Protein AF-A0A424XXQ0-F1 (afdb_monomer_lite)

Radius of gyration: 33.99 Å; chains: 1; bounding box: 93×30×75 Å

Foldseek 3Di:
DDDDDDPDPPDPPDDDPVNVVVVVVVVVVVVVVVCVVVVVCVVVVVVVVLVVVQVVVLVVLVVVVVVQLVVCVVVPDDDDPVSSCVSDPQKDKDWDQDDVPDDNPKIKIWIWGGGDPDIDIDIDID

Sequence (126 aa):
MICNTTGEIKIINGFTLVEILVTIIVAALVGVVIFTYLSEVVVRSTEPVIMARNLTEAVLVMEKVTMEYSQYLNQGGSFGCTRFENISNMISCISVTSQENLGDEFEILKITVSSGKQSIAALFSE

Secondary structure (DSSP, 8-state):
----SS-------PPPHHHHHHHHHHHHHHHHHHHHHHHHHHHHTHHHHHHHHHHHHHHHHHHHHHHHHHHHHHH----SHHHHHTT-TTEEEEEE--BTTB-TT--EEEEEEEETTEEEEEEEE-

pLDDT: mean 80.96, std 13.4, range [42.56, 97.12]

Structure (mmCIF, N/CA/C/O backbone):
data_AF-A0A424XXQ0-F1
#
_entry.id   AF-A0A424XXQ0-F1
#
loop_
_atom_site.group_PDB
_atom_site.id
_atom_site.type_symbol
_atom_site.label_atom_id
_atom_site.label_alt_id
_atom_site.label_comp_id
_atom_site.label_asym_id
_atom_site.label_entity_id
_ato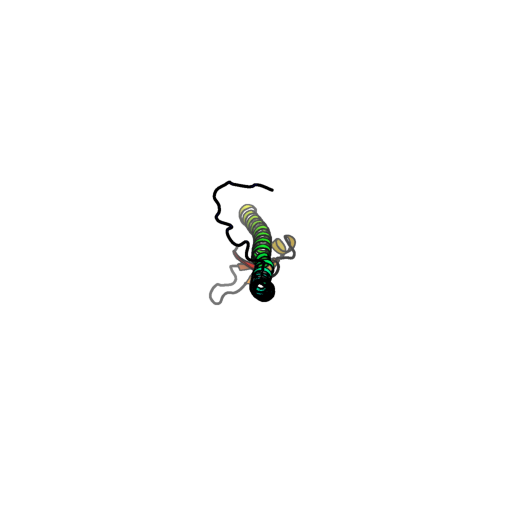m_site.label_seq_id
_atom_site.pdbx_PDB_ins_code
_atom_site.Cartn_x
_atom_site.Cartn_y
_atom_site.Cartn_z
_atom_site.occupancy
_atom_site.B_iso_or_equiv
_atom_site.auth_seq_id
_atom_site.auth_comp_id
_atom_site.auth_asym_id
_atom_site.auth_atom_id
_atom_site.pdbx_PDB_model_num
ATOM 1 N N . MET A 1 1 ? -58.072 9.576 32.510 1.00 42.56 1 MET A N 1
ATOM 2 C CA . MET A 1 1 ? -59.345 9.234 33.175 1.00 42.56 1 MET A CA 1
ATOM 3 C C . MET A 1 1 ? -60.248 8.596 32.133 1.00 42.56 1 MET A C 1
ATOM 5 O O . MET A 1 1 ? -60.746 9.302 31.271 1.00 42.56 1 MET A O 1
ATOM 9 N N . ILE A 1 2 ? -60.358 7.268 32.141 1.00 44.75 2 ILE A N 1
ATOM 10 C CA . ILE A 1 2 ? -61.327 6.512 31.337 1.00 44.75 2 ILE A CA 1
ATOM 11 C C . ILE A 1 2 ? -61.917 5.482 32.304 1.00 44.75 2 ILE A C 1
ATOM 13 O O . ILE A 1 2 ? -61.194 4.600 32.760 1.00 44.75 2 ILE A O 1
ATOM 17 N N . CYS A 1 3 ? -63.186 5.646 32.680 1.00 46.69 3 CYS A N 1
ATOM 18 C CA . CYS A 1 3 ? -63.932 4.654 33.453 1.00 46.69 3 CYS A CA 1
ATOM 19 C C . CYS A 1 3 ? -64.705 3.766 32.477 1.00 46.69 3 CYS A C 1
ATOM 21 O O . CYS A 1 3 ? -65.491 4.280 31.684 1.00 46.69 3 CYS A O 1
ATOM 23 N N . ASN A 1 4 ? -64.499 2.452 32.561 1.00 62.12 4 ASN A N 1
ATOM 24 C CA . ASN A 1 4 ? -65.365 1.448 31.947 1.00 62.12 4 ASN A CA 1
ATOM 25 C C . ASN A 1 4 ? -66.138 0.719 33.061 1.00 62.12 4 ASN A C 1
ATOM 27 O O . ASN A 1 4 ? -65.591 0.456 34.130 1.00 62.12 4 ASN A O 1
ATOM 31 N N . THR A 1 5 ? -67.417 0.446 32.824 1.00 64.31 5 THR A N 1
ATOM 32 C CA . THR A 1 5 ? -68.467 0.124 33.810 1.00 64.31 5 THR A CA 1
ATOM 33 C C . THR A 1 5 ? -68.628 -1.369 34.129 1.00 64.31 5 THR A C 1
ATOM 35 O O . THR A 1 5 ? -69.684 -1.798 34.585 1.00 64.31 5 THR A O 1
ATOM 38 N N . THR A 1 6 ? -67.582 -2.177 33.968 1.00 59.66 6 THR A N 1
ATOM 39 C CA . THR A 1 6 ? -67.561 -3.584 34.408 1.00 59.66 6 THR A CA 1
ATOM 40 C C . THR A 1 6 ? -66.469 -3.759 35.454 1.00 59.66 6 THR A C 1
ATOM 42 O O . THR A 1 6 ? -65.288 -3.620 35.144 1.00 59.66 6 THR A O 1
ATOM 45 N N . GLY A 1 7 ? -66.888 -3.994 36.699 1.00 58.91 7 GLY A N 1
ATOM 46 C CA . GLY A 1 7 ? -66.078 -3.963 37.917 1.00 58.91 7 GLY A CA 1
ATOM 47 C C . GLY A 1 7 ? -65.027 -5.063 38.057 1.00 58.91 7 GLY A C 1
ATOM 48 O O . GLY A 1 7 ? -65.082 -5.834 39.007 1.00 58.91 7 GLY A O 1
ATOM 49 N N . GLU A 1 8 ? -64.021 -5.063 37.187 1.00 50.34 8 GLU A N 1
ATOM 50 C CA . GLU A 1 8 ? -62.701 -5.604 37.502 1.00 50.34 8 GLU A CA 1
ATOM 51 C C . GLU A 1 8 ? -61.684 -4.462 37.539 1.00 50.34 8 GLU A C 1
ATOM 53 O O . GLU A 1 8 ? -61.274 -3.911 36.516 1.00 50.34 8 GLU A O 1
ATOM 58 N N . ILE A 1 9 ? -61.260 -4.099 38.750 1.00 54.84 9 ILE A N 1
ATOM 59 C CA . ILE A 1 9 ? -60.079 -3.263 38.950 1.00 54.84 9 ILE A CA 1
ATOM 60 C C . ILE A 1 9 ? -58.879 -4.171 38.694 1.00 54.84 9 ILE A C 1
ATOM 62 O O . ILE A 1 9 ? -58.414 -4.885 39.581 1.00 54.84 9 ILE A O 1
ATOM 66 N N . LYS A 1 10 ? -58.386 -4.171 37.455 1.00 57.81 10 LYS A N 1
ATOM 67 C CA . LYS A 1 10 ? -57.103 -4.789 37.127 1.00 57.81 10 LYS A CA 1
ATOM 68 C C . LYS A 1 10 ? -56.033 -4.052 37.933 1.00 57.81 10 LYS A C 1
ATOM 70 O O . LYS A 1 10 ? -55.857 -2.848 37.742 1.00 57.81 10 LYS A O 1
ATOM 75 N N . ILE A 1 11 ? -55.382 -4.743 38.869 1.00 55.00 11 ILE A N 1
ATOM 76 C CA . ILE A 1 11 ? -54.388 -4.128 39.753 1.00 55.00 11 ILE A CA 1
ATOM 77 C C . ILE A 1 11 ? -53.295 -3.510 38.881 1.00 55.00 11 ILE A C 1
ATOM 79 O O . ILE A 1 11 ? -52.569 -4.206 38.169 1.00 55.00 11 ILE A O 1
ATOM 83 N N . ILE A 1 12 ? -53.205 -2.182 38.917 1.00 61.28 12 ILE A N 1
ATOM 84 C CA . ILE A 1 12 ? -52.065 -1.443 38.390 1.00 61.28 12 ILE A CA 1
ATOM 85 C C . ILE A 1 12 ? -50.961 -1.670 39.422 1.00 61.28 12 ILE A C 1
ATOM 87 O O . ILE A 1 12 ? -50.821 -0.901 40.371 1.00 61.28 12 ILE A O 1
ATOM 91 N N . ASN A 1 13 ? -50.266 -2.804 39.318 1.00 65.19 13 ASN A N 1
ATOM 92 C CA . ASN A 1 13 ? -49.126 -3.103 40.175 1.00 65.19 13 ASN A CA 1
ATOM 93 C C . ASN A 1 13 ? -48.109 -1.968 39.997 1.00 65.19 13 ASN A C 1
ATOM 95 O O . ASN A 1 13 ? -47.601 -1.750 38.898 1.00 65.19 13 ASN A O 1
ATOM 99 N N . GLY A 1 14 ? -47.869 -1.202 41.062 1.00 65.81 14 GLY A N 1
ATOM 100 C CA . GLY A 1 14 ? -46.803 -0.208 41.086 1.00 65.81 14 GLY A CA 1
ATOM 101 C C . GLY A 1 14 ? -45.454 -0.904 40.924 1.00 65.81 14 GLY A C 1
ATOM 102 O O . GLY A 1 14 ? -45.240 -1.965 41.511 1.00 65.81 14 GLY A O 1
ATOM 103 N N . PHE A 1 15 ? -44.565 -0.309 40.126 1.00 70.62 15 PHE A N 1
ATOM 104 C CA . PHE A 1 15 ? -43.196 -0.794 39.953 1.00 70.62 15 PHE A CA 1
ATOM 105 C C . PHE A 1 15 ? -42.541 -0.986 41.319 1.00 70.62 15 PHE A C 1
ATOM 107 O O . PHE A 1 15 ? -42.471 -0.057 42.130 1.00 70.62 15 P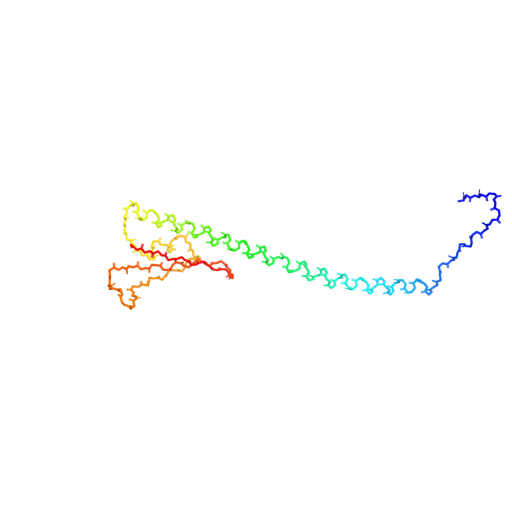HE A O 1
ATOM 114 N N . THR A 1 16 ? -42.061 -2.196 41.582 1.00 86.06 16 THR A N 1
ATOM 115 C CA . THR A 1 16 ? -41.335 -2.462 42.824 1.00 86.06 16 THR A CA 1
ATOM 116 C C . THR A 1 16 ? -39.937 -1.847 42.728 1.00 86.06 16 THR A C 1
ATOM 118 O O . THR A 1 16 ? -39.335 -1.810 41.653 1.00 86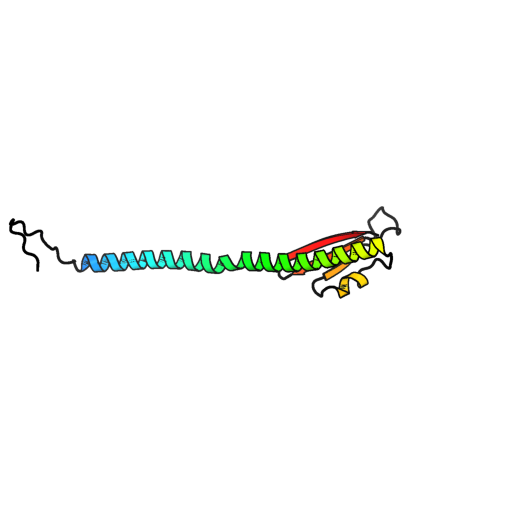.06 16 THR A O 1
ATOM 121 N N . LEU A 1 17 ? -39.377 -1.381 43.849 1.00 88.62 17 LEU A N 1
ATOM 122 C CA . LEU A 1 17 ? -38.011 -0.831 43.874 1.00 88.62 17 LEU A CA 1
ATOM 123 C C . LEU A 1 17 ? -36.985 -1.861 43.369 1.00 88.62 17 LEU A C 1
ATOM 125 O O . LEU A 1 17 ? -36.044 -1.518 42.656 1.00 88.62 17 LEU A O 1
ATOM 129 N N . VAL A 1 18 ? -37.217 -3.138 43.679 1.00 91.38 18 VAL A N 1
ATOM 130 C CA . VAL A 1 18 ? -36.384 -4.259 43.230 1.00 91.38 18 VAL A CA 1
ATOM 131 C C . VAL A 1 18 ? -36.417 -4.420 41.709 1.00 91.38 18 VAL A C 1
ATOM 133 O O . VAL A 1 18 ? -35.375 -4.637 41.102 1.00 91.38 18 VAL A O 1
ATOM 136 N N . GLU A 1 19 ? -37.575 -4.268 41.073 1.00 89.62 19 GLU A N 1
ATOM 137 C CA . GLU A 1 19 ? -37.717 -4.392 39.618 1.00 89.62 19 GLU A CA 1
ATOM 138 C C . GLU A 1 19 ? -36.941 -3.301 38.865 1.00 89.62 19 GLU A C 1
ATOM 140 O O . GLU A 1 19 ? -36.244 -3.581 37.887 1.00 89.62 19 GLU A O 1
ATOM 145 N N . ILE A 1 20 ? -36.978 -2.063 39.362 1.00 93.25 20 ILE A N 1
ATOM 146 C CA . ILE A 1 20 ? -36.206 -0.949 38.789 1.00 93.25 20 ILE A CA 1
ATOM 147 C C . ILE A 1 20 ? -34.702 -1.203 38.940 1.00 93.25 20 ILE A C 1
ATOM 149 O O . ILE A 1 20 ? -33.930 -1.005 38.006 1.00 93.25 20 ILE A O 1
ATOM 153 N N . LEU A 1 21 ? 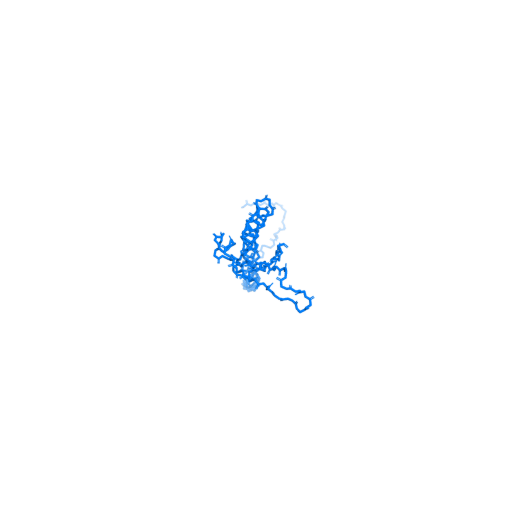-34.276 -1.691 40.104 1.00 94.12 21 LEU A N 1
ATOM 154 C CA . LEU A 1 21 ? -32.867 -1.971 40.360 1.00 94.12 21 LEU A CA 1
ATOM 155 C C . LEU A 1 21 ? -32.354 -3.091 39.442 1.00 94.12 21 LEU A C 1
ATOM 157 O O . LEU A 1 21 ? -31.305 -2.946 38.814 1.00 94.12 21 LEU A O 1
ATOM 161 N N . VAL A 1 22 ? -33.120 -4.175 39.297 1.00 94.94 22 VAL A N 1
ATOM 162 C CA . VAL A 1 22 ? -32.765 -5.295 38.413 1.00 94.94 22 VAL A CA 1
ATOM 163 C C . VAL A 1 22 ? -32.739 -4.858 36.947 1.00 94.94 22 VAL A C 1
ATOM 165 O O . VAL A 1 22 ? -31.798 -5.202 36.235 1.00 94.94 22 VAL A O 1
ATOM 168 N N . THR A 1 23 ? -33.705 -4.062 36.483 1.00 95.31 23 THR A N 1
ATOM 169 C CA . THR A 1 23 ? -33.726 -3.593 35.084 1.00 95.31 23 THR A CA 1
ATOM 170 C C . THR A 1 23 ? -32.555 -2.670 34.753 1.00 95.31 23 THR A C 1
ATOM 172 O O . THR A 1 23 ? -31.972 -2.817 33.681 1.00 95.31 23 THR A O 1
ATOM 175 N N . ILE A 1 24 ? -32.139 -1.787 35.669 1.00 95.38 24 ILE A N 1
ATOM 176 C CA . ILE A 1 24 ? -30.947 -0.941 35.482 1.00 95.38 24 ILE A CA 1
ATOM 177 C C . ILE A 1 24 ? -29.675 -1.793 35.417 1.00 95.38 24 ILE A C 1
ATOM 179 O O . ILE A 1 24 ? -28.827 -1.550 34.560 1.00 95.38 24 ILE A O 1
ATOM 183 N N . ILE A 1 25 ? -29.547 -2.816 36.270 1.00 97.12 25 ILE A N 1
ATOM 184 C CA . ILE A 1 25 ? -28.400 -3.738 36.227 1.00 97.12 25 ILE A CA 1
ATOM 185 C C . ILE A 1 25 ? -28.360 -4.478 34.888 1.00 97.12 25 ILE A C 1
ATOM 187 O O . ILE A 1 25 ? -27.316 -4.522 34.239 1.00 97.12 25 ILE A O 1
ATOM 191 N N . VAL A 1 26 ? -29.491 -5.030 34.446 1.00 96.88 26 VAL A N 1
ATOM 192 C CA . VAL A 1 26 ? -29.571 -5.748 33.167 1.00 96.88 26 VAL A CA 1
ATOM 193 C C . VAL A 1 26 ? -29.264 -4.808 31.997 1.00 96.88 26 VAL A C 1
ATOM 195 O O . VAL A 1 26 ? -28.481 -5.167 31.120 1.00 96.88 26 VAL A O 1
ATOM 198 N N . ALA A 1 27 ? -29.801 -3.585 32.003 1.00 96.19 27 ALA A N 1
ATOM 199 C CA . ALA A 1 27 ? -29.518 -2.578 30.983 1.00 96.19 27 ALA A CA 1
ATOM 200 C C . ALA A 1 27 ? -28.034 -2.181 30.952 1.00 96.19 27 ALA A C 1
ATOM 202 O O . ALA A 1 27 ? -27.466 -2.038 29.871 1.00 96.19 27 ALA A O 1
ATOM 203 N N . ALA A 1 28 ? -27.384 -2.057 32.114 1.00 96.56 28 ALA A N 1
ATOM 204 C CA . ALA A 1 28 ? -25.956 -1.771 32.203 1.00 96.56 28 ALA A CA 1
ATOM 205 C C . ALA A 1 28 ? -25.110 -2.913 31.619 1.00 96.56 28 ALA A C 1
ATOM 207 O O . ALA A 1 28 ? -24.203 -2.658 30.828 1.00 96.56 28 ALA A O 1
ATOM 208 N N . LEU A 1 29 ? -25.433 -4.169 31.941 1.00 96.50 29 LEU A N 1
ATOM 209 C CA . LEU A 1 29 ? -24.730 -5.336 31.398 1.00 96.50 29 LEU A CA 1
ATOM 210 C C . LEU A 1 29 ? -24.875 -5.425 29.876 1.00 96.50 29 LEU A C 1
ATOM 212 O O . LEU A 1 29 ? -23.881 -5.573 29.167 1.00 96.50 29 LEU A O 1
ATOM 216 N N . VAL A 1 30 ? -26.098 -5.274 29.362 1.00 96.12 30 VAL A N 1
ATOM 217 C CA . VAL A 1 30 ? -26.363 -5.275 27.916 1.00 96.12 30 VAL A CA 1
ATOM 218 C C . VAL A 1 30 ? -25.658 -4.101 27.231 1.00 96.12 30 VAL A C 1
ATOM 220 O O . VAL A 1 30 ? -25.051 -4.281 26.177 1.00 96.12 30 VAL A O 1
ATOM 223 N N . GLY A 1 31 ? -25.669 -2.917 27.846 1.00 95.50 31 GLY A N 1
ATOM 224 C CA . GLY A 1 31 ? -24.982 -1.732 27.336 1.00 95.50 31 GLY A CA 1
ATOM 225 C C . GLY A 1 31 ? -23.471 -1.926 27.204 1.00 95.50 31 GLY A C 1
ATOM 226 O O . GLY A 1 31 ? -22.902 -1.573 26.172 1.00 95.50 31 GLY A O 1
ATOM 227 N N . VAL A 1 32 ? -22.826 -2.544 28.200 1.00 94.75 32 VAL A N 1
ATOM 228 C CA . VAL A 1 32 ? -21.388 -2.864 28.147 1.00 94.75 32 VAL A CA 1
ATOM 229 C C . VAL A 1 32 ? -21.087 -3.826 27.002 1.00 94.75 32 VAL A C 1
ATOM 231 O O . VAL A 1 32 ? -20.176 -3.567 26.220 1.00 94.75 32 VAL A O 1
ATOM 234 N N . VAL A 1 33 ? -21.880 -4.891 26.858 1.00 93.69 33 VAL A N 1
ATOM 235 C CA . VAL A 1 33 ? -21.706 -5.877 25.782 1.00 93.69 33 VAL A CA 1
ATOM 236 C C . VAL A 1 33 ? -21.821 -5.209 24.407 1.00 93.69 33 VAL A C 1
ATOM 238 O O . VAL A 1 33 ? -20.944 -5.373 23.556 1.00 93.69 33 VAL A O 1
ATOM 241 N N . ILE A 1 34 ? -22.856 -4.392 24.196 1.00 91.94 34 ILE A N 1
ATOM 242 C CA . ILE A 1 34 ? -23.053 -3.649 22.943 1.00 91.94 34 ILE A CA 1
ATOM 243 C C . ILE A 1 34 ? -21.872 -2.709 22.672 1.00 91.94 34 ILE A C 1
ATOM 245 O O . ILE A 1 34 ? -21.362 -2.672 21.552 1.00 91.94 34 ILE A O 1
ATOM 249 N N . PHE A 1 35 ? -21.401 -1.980 23.686 1.00 90.44 35 PHE A N 1
ATOM 250 C CA . PHE A 1 35 ? -20.276 -1.059 23.546 1.00 90.44 35 PHE A CA 1
ATOM 251 C C . PHE A 1 35 ? -18.980 -1.781 23.147 1.00 90.44 35 PHE A C 1
ATOM 253 O O . PHE A 1 35 ? -18.274 -1.330 22.241 1.00 90.44 35 PHE A O 1
ATOM 260 N N . THR A 1 36 ? -18.685 -2.931 23.761 1.00 87.12 36 THR A N 1
ATOM 261 C CA . THR A 1 36 ? -17.498 -3.726 23.414 1.00 87.12 36 THR A CA 1
ATOM 262 C C . THR A 1 36 ? -17.543 -4.240 21.977 1.00 87.12 36 THR A C 1
ATOM 264 O O . THR A 1 36 ? -16.546 -4.144 21.271 1.00 87.12 36 THR A O 1
ATOM 267 N N . TYR A 1 37 ? -18.701 -4.697 21.492 1.00 83.25 37 TYR A N 1
ATOM 268 C CA . TYR A 1 37 ? -18.808 -5.196 20.120 1.00 83.25 37 TYR A CA 1
ATOM 269 C C . TYR A 1 37 ? -18.798 -4.075 19.073 1.00 83.25 37 TYR A C 1
ATOM 271 O O . TYR A 1 37 ? -18.132 -4.196 18.046 1.00 83.25 37 TYR A O 1
ATOM 279 N N . LEU A 1 38 ? -19.505 -2.967 19.313 1.00 83.19 38 LEU A N 1
ATOM 280 C CA . LEU A 1 38 ? -19.570 -1.867 18.344 1.00 83.19 38 LEU A CA 1
ATOM 281 C C . LEU A 1 38 ? -18.242 -1.115 18.215 1.00 83.19 38 LEU A C 1
ATOM 283 O O . LEU A 1 38 ? -17.879 -0.711 17.110 1.00 83.19 38 LEU A O 1
ATOM 287 N N . SER A 1 39 ? -17.505 -0.945 19.317 1.00 74.56 39 SER A N 1
ATOM 288 C CA . SER A 1 39 ? -16.203 -0.268 19.290 1.00 74.56 39 SER A CA 1
ATOM 289 C C . SER A 1 39 ? -15.191 -0.996 18.402 1.00 74.56 39 SER A C 1
ATOM 291 O O . SER A 1 39 ? -14.487 -0.360 17.619 1.00 74.56 39 SER A O 1
ATOM 293 N N . GLU A 1 40 ? -15.164 -2.327 18.442 1.00 70.44 40 GLU A N 1
ATOM 294 C CA . GLU A 1 40 ? -14.228 -3.115 17.644 1.00 70.44 40 GLU A CA 1
ATOM 295 C C . GLU A 1 40 ? -14.598 -3.153 16.149 1.00 70.44 40 GLU A C 1
ATOM 297 O O . GLU A 1 40 ? -13.722 -3.049 15.285 1.00 70.44 40 GLU A O 1
ATOM 302 N N . VAL A 1 41 ? -15.894 -3.226 15.827 1.00 68.00 41 VAL A N 1
ATOM 303 C CA . VAL A 1 41 ? -16.387 -3.255 14.437 1.00 68.00 41 VAL A CA 1
ATOM 304 C C . VAL A 1 41 ? -16.123 -1.932 13.713 1.00 68.00 41 VAL A C 1
ATOM 306 O O . VAL A 1 41 ? -15.672 -1.938 12.566 1.00 68.00 41 VAL A O 1
ATOM 309 N N . VAL A 1 42 ? -16.352 -0.791 14.371 1.00 67.06 42 VAL A N 1
ATOM 310 C CA . VAL A 1 42 ? -16.137 0.528 13.751 1.00 67.06 42 VAL A CA 1
ATOM 311 C C . VAL A 1 42 ? -14.652 0.766 13.474 1.00 67.06 42 VAL A C 1
ATOM 313 O O . VAL A 1 42 ? -14.301 1.198 12.377 1.00 67.06 42 VAL A O 1
ATOM 316 N N . VAL A 1 43 ? -13.767 0.421 14.413 1.00 68.06 43 VAL A N 1
ATOM 317 C CA . VAL A 1 43 ? -12.320 0.640 14.252 1.00 68.06 43 VAL A CA 1
ATOM 318 C C . VAL A 1 43 ? -11.736 -0.248 13.145 1.00 68.06 43 VAL A C 1
ATOM 320 O O . VAL A 1 43 ? -11.014 0.252 12.279 1.00 68.06 43 VAL A O 1
ATOM 323 N N . ARG A 1 44 ? -12.106 -1.536 13.091 1.00 70.00 44 ARG A N 1
ATOM 324 C CA . ARG A 1 44 ? -11.592 -2.482 12.080 1.00 70.00 44 ARG A CA 1
ATOM 325 C C . ARG A 1 44 ? -12.156 -2.257 10.670 1.00 70.00 44 ARG A C 1
ATOM 327 O O . ARG A 1 44 ? -11.551 -2.699 9.699 1.00 70.00 44 ARG A O 1
ATOM 334 N N . SER A 1 45 ? -13.277 -1.545 10.526 1.00 68.81 45 SER A N 1
ATOM 335 C CA . SER A 1 45 ? -13.910 -1.289 9.217 1.00 68.81 45 SER A CA 1
ATOM 336 C C . SER A 1 45 ? -13.114 -0.354 8.293 1.00 68.81 45 SER A C 1
ATOM 338 O O . SER A 1 45 ? -13.301 -0.370 7.076 1.00 68.81 45 SER A O 1
ATOM 340 N N . THR A 1 46 ? -12.203 0.447 8.849 1.00 78.62 46 THR A N 1
ATOM 341 C CA . THR A 1 46 ? -11.418 1.430 8.082 1.00 78.62 46 THR A CA 1
ATOM 342 C C . THR A 1 46 ? -10.211 0.814 7.374 1.00 78.62 46 THR A C 1
ATOM 344 O O . THR A 1 46 ? -9.796 1.292 6.318 1.00 78.62 46 THR A O 1
ATOM 347 N N . GLU A 1 47 ? -9.680 -0.284 7.908 1.00 83.12 47 GLU A N 1
ATOM 348 C CA . GLU A 1 47 ? -8.505 -0.971 7.377 1.00 83.12 47 GLU A CA 1
ATOM 349 C C . GLU A 1 47 ? -8.695 -1.521 5.948 1.00 83.12 47 GLU A C 1
ATOM 351 O O . GLU A 1 47 ? -7.856 -1.208 5.098 1.00 83.12 47 GLU A O 1
ATOM 356 N N . PRO A 1 48 ? -9.787 -2.237 5.599 1.00 84.12 48 PRO A N 1
ATOM 357 C CA . PRO A 1 48 ? -9.994 -2.703 4.225 1.00 84.12 48 PRO A CA 1
ATOM 358 C C . PRO A 1 48 ? -10.183 -1.552 3.230 1.00 84.12 48 PRO A C 1
ATOM 360 O O . PRO A 1 48 ? -9.761 -1.657 2.081 1.00 84.12 48 PRO A O 1
ATOM 363 N N . VAL A 1 49 ? -10.763 -0.429 3.662 1.00 88.88 49 VAL A N 1
ATOM 364 C CA . VAL A 1 49 ? -10.931 0.755 2.808 1.00 88.88 49 VAL A CA 1
ATOM 365 C C . VAL A 1 49 ? -9.576 1.387 2.497 1.00 88.88 49 VAL A C 1
ATOM 367 O O . VAL A 1 49 ? -9.287 1.687 1.341 1.00 88.88 49 VAL A O 1
ATOM 370 N N . ILE A 1 50 ? -8.715 1.555 3.503 1.00 88.06 50 ILE A N 1
ATOM 371 C CA . ILE A 1 50 ? -7.354 2.079 3.311 1.00 88.06 50 ILE A CA 1
ATOM 372 C C . ILE A 1 50 ? -6.537 1.121 2.435 1.00 88.06 50 ILE A C 1
ATOM 374 O O . ILE A 1 50 ? -5.831 1.557 1.529 1.00 88.06 50 ILE A O 1
ATOM 378 N N . MET A 1 51 ? -6.681 -0.187 2.651 1.00 88.75 51 MET A N 1
ATOM 379 C CA . MET A 1 51 ? -6.035 -1.219 1.847 1.00 88.75 51 MET A CA 1
ATOM 380 C C . MET A 1 51 ? -6.433 -1.130 0.366 1.00 88.75 51 MET A C 1
ATOM 382 O O . MET A 1 51 ? -5.560 -1.107 -0.500 1.00 88.75 51 MET A O 1
ATOM 386 N N . ALA A 1 52 ? -7.734 -1.034 0.080 1.00 90.94 52 ALA A N 1
ATOM 387 C CA . ALA A 1 52 ? -8.261 -0.925 -1.278 1.00 90.94 52 ALA A CA 1
ATOM 388 C C . ALA A 1 52 ? -7.825 0.375 -1.970 1.00 90.94 52 ALA A C 1
ATOM 390 O O . ALA A 1 52 ? -7.490 0.364 -3.156 1.00 90.94 52 ALA A O 1
ATOM 391 N N . ARG A 1 53 ? -7.775 1.488 -1.226 1.00 91.69 53 ARG A N 1
ATOM 392 C CA . ARG A 1 53 ? -7.281 2.775 -1.735 1.00 91.69 53 ARG A CA 1
ATOM 393 C C . ARG A 1 53 ? -5.807 2.701 -2.117 1.00 91.69 53 ARG A C 1
ATOM 395 O O . ARG A 1 53 ? -5.470 3.012 -3.254 1.00 91.69 53 ARG A O 1
ATOM 402 N N . ASN A 1 54 ? -4.961 2.212 -1.213 1.00 90.75 54 ASN A N 1
ATOM 403 C CA . ASN A 1 54 ? -3.527 2.080 -1.464 1.00 90.75 54 ASN A CA 1
ATOM 404 C C . ASN A 1 54 ? -3.247 1.135 -2.645 1.00 90.75 54 ASN A C 1
ATOM 406 O O . ASN A 1 54 ? -2.396 1.424 -3.483 1.00 90.75 54 ASN A O 1
ATOM 410 N N . LEU A 1 55 ? -3.996 0.030 -2.753 1.00 90.50 55 LEU A N 1
ATOM 411 C CA . LEU A 1 55 ? -3.880 -0.885 -3.888 1.00 90.50 55 LEU A CA 1
ATOM 412 C C . LEU A 1 55 ? -4.255 -0.194 -5.204 1.00 90.50 55 LEU A C 1
ATOM 414 O O . LEU A 1 55 ? -3.509 -0.295 -6.170 1.00 90.50 55 LEU A O 1
ATOM 418 N N . THR A 1 56 ? -5.370 0.539 -5.233 1.00 92.69 56 THR A N 1
ATOM 419 C CA . THR A 1 56 ? -5.804 1.287 -6.425 1.00 92.69 56 THR A CA 1
ATOM 420 C C . THR A 1 56 ? -4.749 2.299 -6.866 1.00 92.69 56 THR A C 1
ATOM 422 O O . THR A 1 56 ? -4.435 2.386 -8.049 1.00 92.69 56 THR A O 1
ATOM 425 N N . GLU A 1 57 ? -4.154 3.035 -5.926 1.00 92.06 57 GLU A N 1
ATOM 426 C CA . GLU A 1 57 ? -3.076 3.981 -6.229 1.00 92.06 57 GLU A CA 1
ATOM 427 C C . GLU A 1 57 ? -1.849 3.284 -6.835 1.00 92.06 57 GLU A C 1
ATOM 429 O O . GLU A 1 57 ? -1.304 3.758 -7.834 1.00 92.06 57 GLU A O 1
ATOM 434 N N . ALA A 1 58 ? -1.446 2.133 -6.287 1.00 91.62 58 ALA A N 1
ATOM 435 C CA . ALA A 1 58 ? -0.349 1.342 -6.840 1.00 91.62 58 ALA A CA 1
ATOM 436 C C . ALA A 1 58 ? -0.676 0.790 -8.242 1.00 91.62 58 ALA A C 1
ATOM 438 O O . ALA A 1 58 ? 0.180 0.821 -9.127 1.00 91.62 58 ALA A O 1
ATOM 439 N N . VAL A 1 59 ? -1.913 0.336 -8.474 1.00 93.25 59 VAL A N 1
ATOM 440 C CA . VAL A 1 59 ? -2.375 -0.146 -9.788 1.00 93.25 59 VAL A CA 1
ATOM 441 C C . VAL A 1 59 ? -2.331 0.970 -10.827 1.00 93.25 59 VAL A C 1
ATOM 443 O O . VAL A 1 59 ? -1.771 0.765 -11.897 1.00 93.25 59 VAL A O 1
ATOM 446 N N . LEU A 1 60 ? -2.832 2.166 -10.511 1.00 93.88 60 LEU A N 1
ATOM 447 C CA . LEU A 1 60 ? -2.823 3.303 -11.441 1.00 93.88 60 LEU A CA 1
ATOM 448 C C . LEU A 1 60 ? -1.405 3.701 -11.869 1.00 93.88 60 LEU A C 1
ATOM 450 O O . LEU A 1 60 ? -1.175 4.096 -13.011 1.00 93.88 60 LEU A O 1
ATOM 454 N N . VAL A 1 61 ? -0.434 3.614 -10.958 1.00 92.44 61 VAL A N 1
ATOM 455 C CA . VAL A 1 61 ? 0.977 3.844 -11.299 1.00 92.44 61 VAL A CA 1
ATOM 456 C C . VAL A 1 61 ? 1.518 2.699 -12.159 1.00 92.44 61 VAL A C 1
ATOM 458 O O . VAL A 1 61 ? 2.227 2.963 -13.128 1.00 92.44 61 VAL A O 1
ATOM 461 N N . MET A 1 62 ? 1.151 1.449 -11.867 1.00 92.69 62 MET A N 1
ATOM 462 C CA . MET A 1 62 ? 1.548 0.299 -12.683 1.00 92.69 62 MET A CA 1
ATOM 463 C C . MET A 1 62 ? 0.970 0.366 -14.105 1.00 92.69 62 MET A C 1
ATOM 465 O O . MET A 1 62 ? 1.674 0.067 -15.061 1.00 92.69 62 MET A O 1
ATOM 469 N N . GLU A 1 63 ? -0.262 0.843 -14.283 1.00 93.38 63 GLU A N 1
ATOM 470 C CA . GLU A 1 63 ? -0.852 1.067 -15.610 1.00 93.38 63 GLU A CA 1
ATOM 471 C C . GLU A 1 63 ? -0.053 2.089 -16.426 1.00 93.38 63 GLU A C 1
ATOM 473 O O . GLU A 1 63 ? 0.180 1.888 -17.619 1.00 93.38 63 GLU A O 1
ATOM 478 N N . LYS A 1 64 ? 0.429 3.163 -15.787 1.00 92.81 64 LYS A N 1
ATOM 479 C CA . LYS A 1 64 ? 1.317 4.141 -16.437 1.00 92.81 64 LYS A CA 1
ATOM 480 C C . LYS A 1 64 ? 2.650 3.514 -16.840 1.00 92.81 64 LYS A C 1
ATOM 482 O O . LYS A 1 64 ? 3.125 3.769 -17.941 1.00 92.81 64 LYS A O 1
ATOM 487 N N . VAL A 1 65 ? 3.227 2.667 -15.987 1.00 91.25 65 VAL A N 1
ATOM 488 C CA . VAL A 1 65 ? 4.442 1.899 -16.308 1.00 91.25 65 VAL A CA 1
ATOM 489 C C . VAL A 1 65 ? 4.205 0.988 -17.515 1.00 91.25 65 VAL A C 1
ATOM 491 O O . VAL A 1 65 ? 4.998 0.993 -18.452 1.00 91.25 65 VAL A O 1
ATOM 494 N N . THR A 1 66 ? 3.101 0.238 -17.538 1.00 91.88 66 THR A N 1
ATOM 495 C CA . THR A 1 66 ? 2.757 -0.637 -18.667 1.00 91.88 66 THR A CA 1
ATOM 496 C C . THR A 1 66 ? 2.517 0.157 -19.951 1.00 91.88 66 THR A C 1
ATOM 498 O O . THR A 1 66 ? 2.918 -0.281 -21.028 1.00 91.88 66 THR A O 1
ATOM 501 N N . MET A 1 67 ? 1.907 1.340 -19.858 1.00 91.75 67 MET A N 1
ATOM 502 C CA . MET A 1 67 ? 1.748 2.245 -20.997 1.00 91.75 67 MET A CA 1
ATOM 503 C C . MET A 1 67 ? 3.102 2.711 -21.540 1.00 91.75 67 MET A C 1
ATOM 505 O O . MET A 1 67 ? 3.310 2.681 -22.750 1.00 91.75 67 MET A O 1
ATOM 509 N N . GLU A 1 68 ? 4.030 3.096 -20.665 1.00 90.44 68 GLU A N 1
ATOM 510 C CA . GLU A 1 68 ? 5.388 3.482 -21.060 1.00 90.44 68 GLU A CA 1
ATOM 511 C C . GLU A 1 68 ? 6.162 2.330 -21.701 1.00 90.44 68 GLU A C 1
ATOM 513 O O . GLU A 1 68 ? 6.862 2.530 -22.695 1.00 90.44 68 GLU A O 1
ATOM 518 N N . TYR A 1 69 ? 5.991 1.110 -21.192 1.00 89.62 69 TYR A N 1
ATOM 519 C CA . TYR A 1 69 ? 6.560 -0.082 -21.813 1.00 89.62 69 TYR A CA 1
ATOM 520 C C . TYR A 1 69 ? 5.956 -0.345 -23.202 1.00 89.62 69 TYR A C 1
ATOM 522 O O . TYR A 1 69 ? 6.681 -0.587 -24.162 1.00 89.62 69 TYR A O 1
ATOM 530 N N . SER A 1 70 ? 4.636 -0.206 -23.354 1.00 91.06 70 SER A N 1
ATOM 531 C CA . SER A 1 70 ? 3.975 -0.307 -24.662 1.00 91.06 70 SER A CA 1
ATOM 532 C C . SER A 1 70 ? 4.475 0.758 -25.648 1.00 91.06 70 SER A C 1
ATOM 534 O O . SER A 1 70 ? 4.674 0.475 -26.829 1.00 91.06 70 SER A O 1
ATOM 536 N N . GLN A 1 71 ? 4.745 1.982 -25.185 1.00 89.56 71 GLN A N 1
ATOM 537 C CA . GLN A 1 71 ? 5.367 3.006 -26.028 1.00 89.56 71 GLN A CA 1
ATOM 538 C C . GLN A 1 71 ? 6.786 2.623 -26.454 1.00 89.56 71 GLN A C 1
ATOM 540 O O . GLN A 1 71 ? 7.123 2.812 -27.623 1.00 89.56 71 GLN A O 1
ATOM 545 N N . TYR A 1 72 ? 7.590 2.060 -25.546 1.00 88.44 72 TYR A N 1
ATOM 546 C CA . TYR A 1 72 ? 8.919 1.535 -25.868 1.00 88.44 72 TYR A CA 1
ATOM 547 C C . TYR A 1 72 ? 8.855 0.474 -26.978 1.00 88.44 72 TYR A C 1
ATOM 549 O O . TYR A 1 72 ? 9.572 0.608 -27.967 1.00 88.44 72 TYR A O 1
ATOM 557 N N . LEU A 1 73 ? 7.937 -0.495 -26.887 1.00 88.56 73 LEU A N 1
ATOM 558 C CA . LEU A 1 73 ? 7.780 -1.538 -27.912 1.00 88.56 73 LEU A CA 1
ATOM 559 C C . LEU A 1 73 ? 7.431 -0.977 -29.301 1.00 88.56 73 LEU A C 1
ATOM 561 O O . LEU A 1 73 ? 7.830 -1.539 -30.316 1.00 88.56 73 LEU A O 1
ATOM 565 N N . ASN A 1 74 ? 6.678 0.126 -29.358 1.00 88.50 74 ASN A N 1
ATOM 566 C CA . ASN A 1 74 ? 6.221 0.710 -30.620 1.00 88.50 74 ASN A CA 1
ATOM 567 C C . ASN A 1 74 ? 7.214 1.707 -31.238 1.00 88.50 74 ASN A C 1
ATOM 569 O O . ASN A 1 74 ? 7.292 1.810 -32.460 1.00 88.50 74 ASN A O 1
ATOM 573 N N . GLN A 1 75 ? 7.922 2.486 -30.419 1.00 86.31 75 GLN A N 1
ATOM 574 C CA . GLN A 1 75 ? 8.799 3.569 -30.888 1.00 86.31 75 GLN A CA 1
ATOM 575 C C . GLN A 1 75 ? 10.282 3.176 -30.888 1.00 86.31 75 GLN A C 1
ATOM 577 O O . GLN A 1 75 ? 11.092 3.860 -31.515 1.00 86.31 75 GLN A O 1
ATOM 582 N N . GLY A 1 76 ? 10.636 2.081 -30.208 1.00 76.31 76 GLY A N 1
ATOM 583 C CA . GLY A 1 76 ? 12.019 1.753 -29.881 1.00 76.31 76 GLY A CA 1
ATOM 584 C C . GLY A 1 76 ? 12.629 2.765 -28.902 1.00 76.31 76 GLY A C 1
ATOM 585 O O . GLY A 1 76 ? 12.085 3.841 -28.642 1.00 76.31 76 GLY A O 1
ATOM 586 N N . GLY A 1 77 ? 13.770 2.426 -28.309 1.00 76.31 77 GLY A N 1
ATOM 587 C CA . GLY A 1 77 ? 14.484 3.325 -27.401 1.00 76.31 77 GLY A CA 1
ATOM 588 C C . GLY A 1 77 ? 15.399 2.585 -26.437 1.00 76.31 77 GLY A C 1
ATOM 589 O O . GLY A 1 77 ? 15.640 1.397 -26.597 1.00 76.31 77 GLY A O 1
ATOM 590 N N . SER A 1 78 ? 15.902 3.293 -25.424 1.00 75.00 78 SER A N 1
ATOM 591 C CA . SER A 1 78 ? 16.647 2.661 -24.331 1.00 75.00 78 SER A CA 1
ATOM 592 C C . SER A 1 78 ? 15.674 1.936 -23.406 1.00 75.00 78 SER A C 1
ATOM 594 O O . SER A 1 78 ? 14.794 2.574 -22.816 1.00 75.00 78 SER A O 1
ATOM 596 N N . PHE A 1 79 ? 15.853 0.626 -23.265 1.00 77.12 79 PHE A N 1
ATOM 597 C CA . PHE A 1 79 ? 15.274 -0.148 -22.176 1.00 77.12 79 PHE A CA 1
ATOM 598 C C . PHE A 1 79 ? 16.118 0.094 -20.913 1.00 77.12 79 PHE A C 1
ATOM 600 O O . PHE A 1 79 ? 17.338 0.208 -20.999 1.00 77.12 79 PHE A O 1
ATOM 607 N N . GLY A 1 80 ? 15.482 0.346 -19.767 1.00 80.12 80 GLY A N 1
ATOM 608 C CA . GLY A 1 80 ? 16.200 0.622 -18.518 1.00 80.12 80 GLY A CA 1
ATOM 609 C C . GLY A 1 80 ? 15.361 1.306 -17.436 1.00 80.12 80 GLY A C 1
ATOM 610 O O . GLY A 1 80 ? 14.343 1.948 -17.710 1.00 80.12 80 GLY A O 1
ATOM 611 N N . CYS A 1 81 ? 15.808 1.201 -16.182 1.00 81.88 81 CYS A N 1
ATOM 612 C CA . CYS A 1 81 ? 15.098 1.744 -15.017 1.00 81.88 81 CYS A CA 1
ATOM 613 C C . CYS A 1 81 ? 14.896 3.266 -15.050 1.00 81.88 81 CYS A C 1
ATOM 615 O O . CYS A 1 81 ? 13.853 3.757 -14.619 1.00 81.88 81 CYS A O 1
ATOM 617 N N . THR A 1 82 ? 15.832 4.008 -15.642 1.00 82.75 82 THR A N 1
ATOM 618 C CA . THR A 1 82 ? 15.779 5.476 -15.755 1.00 82.75 82 THR A CA 1
ATOM 619 C C . THR A 1 82 ? 14.535 5.978 -16.492 1.00 82.75 82 THR A C 1
ATOM 621 O O . THR A 1 82 ? 14.050 7.081 -16.224 1.00 82.75 82 THR A O 1
ATOM 624 N N . ARG A 1 83 ? 13.972 5.165 -17.395 1.00 81.31 83 ARG A N 1
ATOM 625 C CA . ARG A 1 83 ? 12.726 5.482 -18.100 1.00 81.31 83 ARG A CA 1
ATOM 626 C C . ARG A 1 83 ? 11.521 5.478 -17.159 1.00 81.31 83 ARG A C 1
ATOM 628 O O . ARG A 1 83 ? 10.647 6.332 -17.275 1.00 81.31 83 ARG A O 1
ATOM 635 N N . PHE A 1 84 ? 11.482 4.535 -16.222 1.00 82.62 84 PHE A N 1
ATOM 636 C CA . PHE A 1 84 ? 10.325 4.300 -15.357 1.00 82.62 84 PHE A CA 1
ATOM 637 C C . PHE A 1 84 ? 10.395 5.065 -14.030 1.00 82.62 84 PHE A C 1
ATOM 639 O O . PHE A 1 84 ? 9.357 5.410 -13.469 1.00 82.62 84 PHE A O 1
ATOM 646 N N . GLU A 1 85 ? 11.596 5.391 -13.548 1.00 78.88 85 GLU A N 1
ATOM 647 C CA . GLU A 1 85 ? 11.811 6.133 -12.294 1.00 78.88 85 GLU A CA 1
ATOM 648 C C . GLU A 1 85 ? 11.176 7.533 -12.298 1.00 78.88 85 GLU A C 1
ATOM 650 O O . GLU A 1 85 ? 10.732 8.019 -11.261 1.00 78.88 8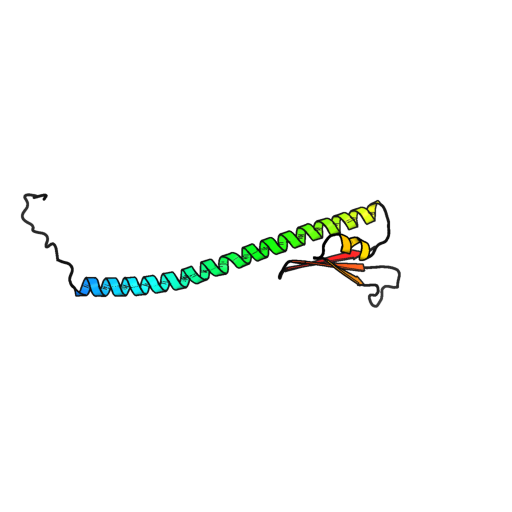5 GLU A O 1
ATOM 655 N N . ASN A 1 86 ? 11.044 8.158 -13.471 1.00 80.75 86 ASN A N 1
ATOM 656 C CA . ASN A 1 86 ? 10.443 9.488 -13.605 1.00 80.75 86 ASN A CA 1
ATOM 657 C C . ASN A 1 86 ? 8.902 9.496 -13.517 1.00 80.75 86 ASN A C 1
ATOM 659 O O . ASN A 1 86 ? 8.298 10.566 -13.461 1.00 80.75 86 ASN A O 1
ATOM 663 N N . ILE A 1 87 ? 8.246 8.329 -13.507 1.00 82.69 87 ILE A N 1
ATOM 664 C CA . ILE A 1 87 ? 6.776 8.226 -13.523 1.00 82.69 87 ILE A CA 1
ATOM 665 C C . ILE A 1 87 ? 6.182 8.501 -12.135 1.00 82.69 87 ILE A C 1
ATOM 667 O O . ILE A 1 87 ? 5.118 9.114 -12.019 1.00 82.69 87 ILE A O 1
ATOM 671 N N . SER A 1 88 ? 6.827 8.007 -11.075 1.00 84.44 88 SER A N 1
ATOM 672 C CA . SER A 1 88 ? 6.361 8.162 -9.696 1.00 84.44 88 SER A CA 1
ATOM 673 C C . SER A 1 88 ? 7.439 7.760 -8.693 1.00 84.44 88 SER A C 1
ATOM 675 O O . SER A 1 88 ? 8.116 6.753 -8.870 1.00 84.44 88 SER A O 1
ATOM 677 N N . ASN A 1 89 ? 7.482 8.456 -7.554 1.00 84.81 89 ASN A N 1
ATOM 678 C CA . ASN A 1 89 ? 8.334 8.109 -6.408 1.00 84.81 89 ASN A CA 1
ATOM 679 C C . ASN A 1 89 ? 7.948 6.777 -5.731 1.00 84.81 89 ASN A C 1
ATOM 681 O O . ASN A 1 89 ? 8.642 6.311 -4.834 1.00 84.81 89 ASN A O 1
ATOM 685 N N . MET A 1 90 ? 6.814 6.185 -6.115 1.00 83.19 90 MET A N 1
ATOM 686 C CA . MET A 1 90 ? 6.326 4.900 -5.598 1.00 83.19 90 MET A CA 1
ATOM 687 C C . MET A 1 90 ? 6.995 3.699 -6.276 1.00 83.19 90 MET A C 1
ATOM 689 O O . MET A 1 90 ? 6.729 2.559 -5.895 1.00 83.19 90 MET A O 1
ATOM 693 N N . ILE A 1 91 ? 7.808 3.945 -7.305 1.00 87.69 91 ILE A N 1
ATOM 694 C CA . ILE A 1 91 ? 8.442 2.923 -8.129 1.00 87.69 91 ILE A CA 1
ATOM 695 C C . ILE A 1 91 ? 9.839 2.608 -7.592 1.00 87.69 91 ILE A C 1
ATOM 697 O O . ILE A 1 91 ? 10.659 3.492 -7.371 1.00 87.69 91 ILE A O 1
ATOM 701 N N . SER A 1 92 ? 10.125 1.319 -7.449 1.00 87.31 92 SER A N 1
ATOM 702 C CA . SER A 1 92 ? 11.466 0.767 -7.311 1.00 87.31 92 SER A CA 1
ATOM 703 C C . SER A 1 92 ? 11.725 -0.140 -8.505 1.00 87.31 92 SER A C 1
ATOM 705 O O . SER A 1 92 ? 10.991 -1.106 -8.725 1.00 87.31 92 SER A O 1
ATOM 707 N N . CYS A 1 93 ? 12.746 0.185 -9.290 1.00 84.44 93 CYS A N 1
ATOM 708 C CA . CYS A 1 93 ? 13.158 -0.611 -10.434 1.00 84.44 93 CYS A CA 1
ATOM 709 C C . CYS A 1 93 ? 14.482 -1.312 -10.136 1.00 84.44 93 CYS A C 1
ATOM 711 O O . CYS A 1 93 ? 15.393 -0.728 -9.553 1.00 84.44 93 CYS A O 1
ATOM 713 N N . ILE A 1 94 ? 14.570 -2.582 -10.518 1.00 84.62 94 ILE A N 1
ATOM 714 C CA . ILE A 1 94 ? 15.789 -3.379 -10.429 1.00 84.62 94 ILE A CA 1
ATOM 715 C C . ILE A 1 94 ? 16.001 -4.021 -11.795 1.00 84.62 94 ILE A C 1
ATOM 717 O O . ILE A 1 94 ? 15.147 -4.786 -12.245 1.00 84.62 94 ILE A O 1
ATOM 721 N N . SER A 1 95 ? 17.138 -3.724 -12.425 1.00 75.50 95 SER A N 1
ATOM 722 C CA . SER A 1 95 ? 17.599 -4.461 -13.601 1.00 75.50 95 SER A CA 1
ATOM 723 C C . SER A 1 95 ? 18.236 -5.771 -13.147 1.00 75.50 95 SER A C 1
ATOM 725 O O . SER A 1 95 ? 19.110 -5.791 -12.277 1.00 75.50 95 SER A O 1
ATOM 727 N N . VAL A 1 96 ? 17.731 -6.877 -13.682 1.00 71.31 96 VAL A N 1
ATOM 728 C CA . VAL A 1 96 ? 18.267 -8.219 -13.487 1.00 71.31 96 VAL A CA 1
ATOM 729 C C . VAL A 1 96 ? 18.978 -8.577 -14.782 1.00 71.31 96 VAL A C 1
ATOM 731 O O . VAL A 1 96 ? 18.358 -9.033 -15.739 1.00 71.31 96 VAL A O 1
ATOM 734 N N . THR A 1 97 ? 20.282 -8.316 -14.802 1.00 63.28 97 THR A N 1
ATOM 735 C CA . THR A 1 97 ? 21.153 -8.516 -15.967 1.00 63.28 97 THR A CA 1
ATOM 736 C C . THR A 1 97 ? 21.770 -9.910 -16.030 1.00 63.28 97 THR A C 1
ATOM 738 O O . THR A 1 97 ? 22.541 -10.194 -16.938 1.00 63.28 97 THR A O 1
ATOM 741 N N . SER A 1 98 ? 21.468 -10.798 -15.077 1.00 57.00 98 SER A N 1
ATOM 742 C CA . SER A 1 98 ? 21.898 -12.190 -15.169 1.00 57.00 98 SER A CA 1
ATOM 743 C C . SER A 1 98 ? 20.912 -13.148 -14.512 1.00 57.00 98 SER A C 1
ATOM 745 O O . SER A 1 98 ? 20.418 -12.943 -13.400 1.00 57.00 98 SER A O 1
ATOM 747 N N . GLN A 1 99 ? 20.629 -14.228 -15.229 1.00 58.41 99 GLN A N 1
ATOM 748 C CA . GLN A 1 99 ? 20.025 -15.435 -14.694 1.00 58.41 99 GLN A CA 1
ATOM 749 C C . GLN A 1 99 ? 20.967 -16.574 -15.084 1.00 58.41 99 GLN A C 1
ATOM 751 O O . GLN A 1 99 ? 21.324 -16.689 -16.255 1.00 58.41 99 GLN A O 1
ATOM 756 N N . GLU A 1 100 ? 21.423 -17.374 -14.114 1.00 52.47 100 GLU A N 1
ATOM 757 C CA . GLU A 1 100 ? 22.348 -18.484 -14.371 1.00 52.47 100 GLU A CA 1
ATOM 758 C C . GLU A 1 100 ? 21.769 -19.387 -15.482 1.00 52.47 100 GLU A C 1
ATOM 760 O O . GLU A 1 100 ? 20.776 -20.072 -15.241 1.00 52.47 100 GLU A O 1
ATOM 765 N N . ASN A 1 101 ? 22.380 -19.366 -16.680 1.00 56.06 101 ASN A N 1
ATOM 766 C CA . ASN A 1 101 ? 22.049 -20.087 -17.936 1.00 56.06 101 ASN A CA 1
ATOM 767 C C . ASN A 1 101 ? 21.418 -19.301 -19.097 1.00 56.06 101 ASN A C 1
ATOM 769 O O . ASN A 1 101 ? 21.238 -19.886 -20.165 1.00 56.06 101 ASN A O 1
ATOM 773 N N . LEU A 1 102 ? 21.139 -18.010 -18.966 1.00 58.53 102 LEU A N 1
ATOM 774 C CA . LEU A 1 102 ? 20.815 -17.172 -20.121 1.00 58.53 102 LEU A CA 1
ATOM 775 C C . LEU A 1 102 ? 21.926 -16.112 -20.228 1.00 58.53 102 LEU A C 1
ATOM 777 O O . LEU A 1 102 ? 22.250 -15.469 -19.233 1.00 58.53 102 LEU A O 1
ATOM 781 N N . GLY A 1 103 ? 22.592 -16.022 -21.384 1.00 57.69 103 GLY A N 1
ATOM 782 C CA . GLY A 1 103 ? 23.744 -15.128 -21.600 1.00 57.69 103 GLY A CA 1
ATOM 783 C C . GLY A 1 103 ? 23.391 -13.634 -21.539 1.00 57.69 103 GLY A C 1
ATOM 784 O O . GLY A 1 103 ? 22.237 -13.283 -21.335 1.00 57.69 103 GLY A O 1
ATOM 785 N N . ASP A 1 104 ? 24.369 -12.755 -21.772 1.00 60.47 104 ASP A N 1
ATOM 786 C CA . ASP A 1 104 ? 24.262 -11.284 -21.631 1.00 60.47 104 ASP A CA 1
ATOM 787 C C . ASP A 1 104 ? 23.317 -10.579 -22.646 1.00 60.47 104 ASP A C 1
ATOM 789 O O . ASP A 1 104 ? 23.404 -9.370 -22.843 1.00 60.47 104 ASP A O 1
ATOM 793 N N . GLU A 1 105 ? 22.439 -11.314 -23.335 1.00 64.25 105 GLU A N 1
ATOM 794 C CA . GLU A 1 105 ? 21.634 -10.818 -24.466 1.00 64.25 105 GLU A CA 1
ATOM 795 C C . GLU A 1 105 ? 20.204 -10.391 -24.101 1.00 64.25 105 GLU A C 1
ATOM 797 O O . GLU A 1 105 ? 19.460 -9.960 -24.977 1.00 64.25 105 GLU A O 1
ATOM 802 N N . PHE A 1 106 ? 19.789 -10.511 -22.839 1.00 67.88 106 PHE A N 1
ATOM 803 C CA . PHE A 1 106 ? 18.447 -10.117 -22.408 1.00 67.88 106 PHE A CA 1
ATOM 804 C C . PHE A 1 106 ? 18.518 -9.314 -21.108 1.00 67.88 106 PHE A C 1
ATOM 806 O O . PHE A 1 106 ? 19.154 -9.717 -20.133 1.00 67.88 106 PHE A O 1
ATOM 813 N N . GLU A 1 107 ? 17.836 -8.172 -21.083 1.00 75.25 107 GLU A N 1
ATOM 814 C CA . GLU A 1 107 ? 17.640 -7.381 -19.874 1.00 75.25 107 GLU A CA 1
ATOM 815 C C . GLU A 1 107 ? 16.216 -7.610 -19.353 1.00 75.25 107 GLU A C 1
ATOM 817 O O . GLU A 1 107 ? 15.238 -7.486 -20.093 1.00 75.25 107 GLU A O 1
ATOM 822 N N . ILE A 1 108 ? 16.083 -7.954 -18.066 1.00 83.62 108 ILE A N 1
ATOM 823 C CA . ILE A 1 108 ? 14.784 -8.018 -17.384 1.00 83.62 108 ILE A CA 1
ATOM 824 C C . ILE A 1 108 ? 14.726 -6.913 -16.342 1.00 83.62 108 ILE A C 1
ATOM 826 O O . ILE A 1 108 ? 15.536 -6.858 -15.419 1.00 83.62 108 ILE A O 1
ATOM 830 N N . LEU A 1 109 ? 13.700 -6.076 -16.424 1.00 85.50 109 LEU A N 1
ATOM 831 C CA . LEU A 1 109 ? 13.409 -5.065 -15.422 1.00 85.50 109 LEU A CA 1
ATOM 832 C C . LEU A 1 109 ? 12.301 -5.560 -14.505 1.00 85.50 109 LEU A C 1
ATOM 834 O O . LEU A 1 109 ? 11.171 -5.808 -14.929 1.00 85.50 109 LEU A O 1
ATOM 838 N N . LYS A 1 110 ? 12.608 -5.654 -13.212 1.00 88.25 110 LYS A N 1
ATOM 839 C CA . LYS A 1 110 ? 11.598 -5.816 -12.172 1.00 88.25 110 LYS A CA 1
ATOM 840 C C . LYS A 1 110 ? 11.188 -4.449 -11.664 1.00 88.25 110 LYS A C 1
ATOM 842 O O . LYS A 1 110 ? 11.952 -3.792 -10.960 1.00 88.25 110 LYS A O 1
ATOM 847 N N . ILE A 1 111 ? 9.955 -4.061 -11.960 1.00 88.00 111 ILE A N 1
ATOM 848 C CA . ILE A 1 111 ? 9.365 -2.818 -11.475 1.00 88.00 111 ILE A CA 1
ATOM 849 C C . ILE A 1 111 ? 8.413 -3.162 -10.340 1.00 88.00 111 ILE A C 1
ATOM 851 O O . ILE A 1 111 ? 7.461 -3.917 -10.513 1.00 88.00 111 ILE A O 1
ATOM 855 N N . THR A 1 112 ? 8.685 -2.615 -9.162 1.00 89.81 112 THR A N 1
ATOM 856 C CA . THR A 1 112 ? 7.848 -2.751 -7.971 1.00 89.81 112 THR A CA 1
ATOM 857 C C . THR A 1 112 ? 7.243 -1.398 -7.638 1.00 89.81 112 THR A C 1
ATOM 859 O O . THR A 1 112 ? 7.969 -0.441 -7.397 1.00 89.81 112 THR A O 1
ATOM 862 N N . VAL A 1 113 ? 5.919 -1.315 -7.599 1.00 90.75 113 VAL A N 1
ATOM 863 C CA . VAL A 1 113 ? 5.180 -0.136 -7.147 1.00 90.75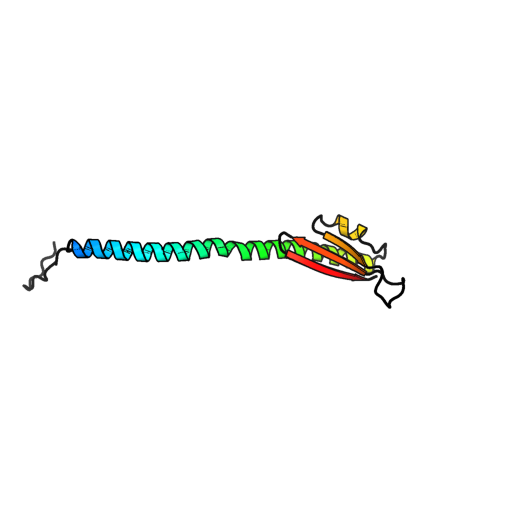 113 VAL A CA 1
ATOM 864 C C . VAL A 1 113 ? 4.700 -0.385 -5.724 1.00 90.75 113 VAL A C 1
ATOM 866 O O . VAL A 1 113 ? 4.073 -1.410 -5.466 1.00 90.75 113 VAL A O 1
ATOM 869 N N . SER A 1 114 ? 4.973 0.537 -4.803 1.00 89.25 114 SER A N 1
ATOM 870 C CA . SER A 1 114 ? 4.581 0.426 -3.394 1.00 89.25 114 SER A CA 1
ATOM 871 C C . SER A 1 114 ? 3.706 1.600 -2.951 1.00 89.25 114 SER A C 1
ATOM 873 O O . SER A 1 114 ? 4.078 2.758 -3.128 1.00 89.25 114 SER A O 1
ATOM 875 N N . SER A 1 115 ? 2.555 1.299 -2.342 1.00 87.81 115 SER A N 1
ATOM 876 C CA . SER A 1 115 ? 1.674 2.257 -1.665 1.00 87.81 115 SER A CA 1
ATOM 877 C C . SER A 1 115 ? 1.334 1.765 -0.256 1.00 87.81 115 SER A C 1
ATOM 879 O O . SER A 1 115 ? 0.628 0.768 -0.063 1.00 87.81 115 SER A O 1
ATOM 881 N N . GLY A 1 116 ? 1.836 2.461 0.766 1.00 86.44 116 GLY A N 1
ATOM 882 C CA . GLY A 1 116 ? 1.627 2.085 2.164 1.00 86.44 116 GLY A CA 1
ATOM 883 C C . GLY A 1 116 ? 2.144 0.673 2.473 1.00 86.44 116 GLY A C 1
ATOM 884 O O . GLY A 1 116 ? 3.342 0.420 2.401 1.00 86.44 116 GLY A O 1
ATOM 885 N N . LYS A 1 117 ? 1.238 -0.243 2.843 1.00 84.62 117 LYS A N 1
ATOM 886 C CA . LYS A 1 117 ? 1.549 -1.666 3.103 1.00 84.62 117 LYS A CA 1
ATOM 887 C C . LYS A 1 117 ? 1.389 -2.569 1.872 1.00 84.62 117 LYS A C 1
ATOM 889 O O . LYS A 1 117 ? 1.599 -3.770 1.996 1.00 84.62 117 LYS A O 1
ATOM 894 N N . GLN A 1 118 ? 0.961 -2.025 0.733 1.00 88.19 118 GLN A N 1
ATOM 895 C CA . GLN A 1 118 ? 0.710 -2.798 -0.479 1.00 88.19 118 GLN A CA 1
ATOM 896 C C . GLN A 1 118 ? 1.788 -2.566 -1.516 1.00 88.19 118 GLN A C 1
ATOM 898 O O . GLN A 1 118 ? 2.185 -1.430 -1.759 1.00 88.19 118 GLN A O 1
ATOM 903 N N . SER A 1 119 ? 2.222 -3.643 -2.158 1.00 88.38 119 SER A N 1
ATOM 904 C CA . SER A 1 119 ? 3.159 -3.582 -3.269 1.00 88.38 119 SER A CA 1
ATOM 905 C C . SER A 1 119 ? 2.721 -4.496 -4.405 1.00 88.38 119 SER A C 1
ATOM 907 O O . SER A 1 119 ? 2.128 -5.552 -4.193 1.00 88.38 119 SER A O 1
ATOM 909 N N . ILE A 1 120 ? 2.999 -4.059 -5.628 1.00 91.81 120 ILE A N 1
ATOM 910 C CA . ILE A 1 120 ? 2.718 -4.789 -6.862 1.00 91.81 120 ILE A CA 1
ATOM 911 C C . ILE A 1 120 ? 4.015 -4.819 -7.654 1.00 91.81 120 ILE A C 1
ATOM 913 O O . ILE A 1 120 ? 4.642 -3.779 -7.841 1.00 91.81 120 ILE A O 1
ATOM 917 N N . ALA A 1 121 ? 4.422 -5.996 -8.117 1.00 89.88 121 ALA A N 1
ATOM 918 C CA . ALA A 1 121 ? 5.603 -6.154 -8.952 1.00 89.88 121 ALA A CA 1
ATOM 919 C C . ALA A 1 121 ? 5.217 -6.691 -10.329 1.00 89.88 121 ALA A C 1
ATOM 921 O O . ALA A 1 121 ? 4.376 -7.582 -10.439 1.00 89.88 121 ALA A O 1
ATOM 922 N N . ALA A 1 122 ? 5.863 -6.162 -11.360 1.00 88.75 122 ALA A N 1
ATOM 923 C CA . ALA A 1 122 ? 5.779 -6.648 -12.725 1.00 88.75 122 ALA A CA 1
ATOM 924 C C . ALA A 1 122 ? 7.191 -6.806 -13.298 1.00 88.75 122 ALA A C 1
ATOM 926 O O . ALA A 1 122 ? 8.122 -6.093 -12.910 1.00 88.75 122 ALA A O 1
ATOM 927 N N . LEU A 1 123 ? 7.340 -7.778 -14.193 1.00 89.00 123 LEU A N 1
ATOM 928 C CA . LEU A 1 123 ? 8.573 -8.048 -14.918 1.00 89.00 123 LEU A CA 1
ATOM 929 C C . LEU A 1 123 ? 8.369 -7.627 -16.368 1.00 89.00 123 LEU A C 1
ATOM 931 O O . LEU A 1 123 ? 7.363 -7.988 -16.978 1.00 89.00 123 LEU A O 1
ATOM 935 N N . PHE A 1 124 ? 9.328 -6.883 -16.896 1.00 87.06 124 PHE A N 1
ATOM 936 C CA . PHE A 1 124 ? 9.366 -6.450 -18.285 1.00 87.06 124 PHE A CA 1
ATOM 937 C C . PHE A 1 124 ? 10.685 -6.915 -18.890 1.00 87.06 124 PHE A C 1
ATOM 939 O O . PHE A 1 124 ? 11.703 -6.897 -18.200 1.00 87.06 124 PHE A O 1
ATOM 946 N N . SER A 1 125 ? 10.672 -7.318 -20.154 1.00 85.56 125 SER A N 1
ATOM 947 C CA . SER A 1 125 ? 11.876 -7.694 -20.898 1.00 85.56 125 SER A CA 1
ATOM 948 C C . SER A 1 125 ? 12.005 -6.853 -22.161 1.00 85.56 125 SER A C 1
ATOM 950 O O . SER A 1 125 ? 10.995 -6.384 -22.693 1.00 85.56 125 SER A O 1
ATOM 952 N N . GLU A 1 126 ? 13.237 -6.675 -22.617 1.00 76.19 126 GLU A N 1
ATOM 953 C CA . GLU A 1 126 ? 13.531 -6.270 -23.996 1.00 76.19 126 GLU A CA 1
ATOM 954 C C . GLU A 1 126 ? 13.148 -7.373 -24.997 1.00 76.19 126 GLU A C 1
ATOM 956 O O . GLU A 1 126 ? 13.247 -8.572 -24.633 1.00 76.19 126 GLU A O 1
#